Protein AF-A0A7C1CVY2-F1 (afdb_monomer_lite)

Sequence (108 aa):
MIVKEQFRRGPALGREPHYLPAAIYNRSRLLLAHSDTGCVFVPIRNLQYQAVIDHEEIIFVDGIGPRVVQVAWEGFRPQTRQGLDEPVPYDRVTYHPDAREIEPRLQG

Structure (mmCIF, N/CA/C/O backbone):
data_AF-A0A7C1CVY2-F1
#
_entry.id   AF-A0A7C1CVY2-F1
#
loop_
_atom_site.group_PDB
_atom_site.id
_atom_site.type_symbol
_atom_site.label_atom_id
_atom_site.label_alt_id
_atom_site.l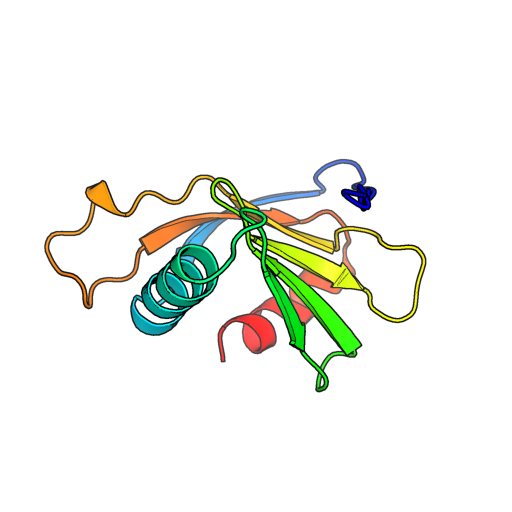abel_comp_id
_atom_site.label_asym_id
_atom_site.label_entity_id
_atom_site.label_seq_id
_atom_site.pdbx_PDB_ins_code
_atom_site.Cartn_x
_atom_site.Cartn_y
_atom_site.Cartn_z
_atom_site.occupancy
_atom_site.B_iso_or_equiv
_atom_site.auth_seq_id
_atom_site.auth_comp_id
_atom_site.auth_asym_id
_atom_site.auth_atom_id
_atom_site.pdbx_PDB_model_num
ATOM 1 N N . MET A 1 1 ? -0.031 -26.984 -6.502 1.00 43.09 1 MET A N 1
ATOM 2 C CA . MET A 1 1 ? 1.270 -26.418 -6.920 1.00 43.09 1 MET A CA 1
ATOM 3 C C . MET A 1 1 ? 1.235 -24.937 -6.576 1.00 43.09 1 MET A C 1
ATOM 5 O O . MET A 1 1 ? 0.438 -24.232 -7.173 1.00 43.09 1 MET A O 1
ATOM 9 N N . ILE A 1 2 ? 1.982 -24.482 -5.564 1.00 54.28 2 ILE A N 1
ATOM 10 C CA . ILE A 1 2 ? 2.047 -23.048 -5.234 1.00 54.28 2 ILE A CA 1
ATOM 11 C C . ILE A 1 2 ? 3.014 -22.412 -6.231 1.00 54.28 2 ILE A C 1
ATOM 13 O O . ILE A 1 2 ? 4.209 -22.709 -6.210 1.00 54.28 2 ILE A O 1
ATOM 17 N N . VAL A 1 3 ? 2.495 -21.593 -7.143 1.00 57.66 3 VAL A N 1
ATOM 18 C CA . VAL A 1 3 ? 3.330 -20.796 -8.044 1.00 57.66 3 VAL A CA 1
ATOM 19 C C . VAL A 1 3 ? 3.922 -19.660 -7.212 1.00 57.66 3 VAL A C 1
ATOM 21 O O . VAL A 1 3 ? 3.192 -18.814 -6.709 1.00 57.66 3 VAL A O 1
ATOM 24 N N . LYS A 1 4 ? 5.245 -19.666 -7.017 1.00 69.25 4 LYS A N 1
ATOM 25 C CA . LYS A 1 4 ? 5.954 -18.560 -6.363 1.00 69.25 4 LYS A CA 1
ATOM 26 C C . LYS A 1 4 ? 6.260 -17.489 -7.400 1.00 69.25 4 LYS A C 1
ATOM 28 O O . LYS A 1 4 ? 7.177 -17.652 -8.203 1.00 69.25 4 LYS A O 1
ATOM 33 N N . GLU A 1 5 ? 5.500 -16.404 -7.380 1.00 73.44 5 GLU A N 1
ATOM 34 C CA . GLU A 1 5 ? 5.821 -15.218 -8.168 1.00 73.44 5 GLU A CA 1
ATOM 35 C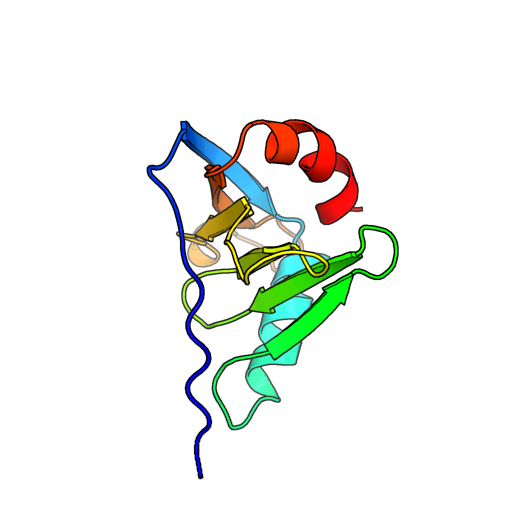 C . GLU A 1 5 ? 6.888 -14.395 -7.440 1.00 73.44 5 GLU A C 1
ATOM 37 O O . GLU A 1 5 ? 6.792 -14.153 -6.240 1.00 73.44 5 GLU A O 1
ATOM 42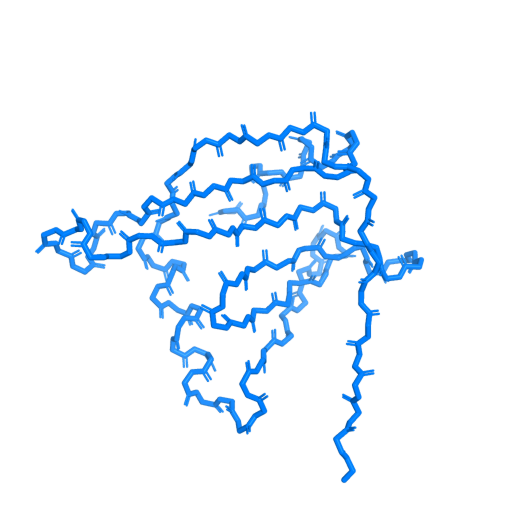 N N . GLN A 1 6 ? 7.938 -14.008 -8.165 1.00 79.38 6 GLN A N 1
ATOM 43 C CA . GLN A 1 6 ? 9.014 -13.168 -7.645 1.00 79.38 6 GLN A CA 1
ATOM 44 C C . GLN A 1 6 ? 8.963 -11.807 -8.331 1.00 79.38 6 GLN A C 1
ATOM 46 O O . GLN A 1 6 ? 8.913 -11.724 -9.562 1.00 79.38 6 GLN A O 1
ATOM 51 N N . PHE A 1 7 ? 9.005 -10.752 -7.522 1.00 85.38 7 PHE A N 1
ATOM 52 C CA . PHE A 1 7 ? 9.038 -9.366 -7.969 1.00 85.38 7 PHE A CA 1
ATOM 53 C C . PHE A 1 7 ? 10.421 -8.790 -7.698 1.00 85.38 7 PHE A C 1
ATOM 55 O O . PHE A 1 7 ? 10.971 -8.952 -6.608 1.00 85.38 7 PHE A O 1
ATOM 62 N N . ARG A 1 8 ? 11.010 -8.135 -8.699 1.00 85.81 8 ARG A N 1
ATOM 63 C CA . ARG A 1 8 ? 12.326 -7.504 -8.546 1.00 85.81 8 ARG A CA 1
ATOM 64 C C . ARG A 1 8 ? 12.144 -6.079 -8.048 1.00 85.81 8 ARG A C 1
ATOM 66 O O . ARG A 1 8 ? 11.290 -5.366 -8.559 1.00 85.81 8 ARG A O 1
ATOM 73 N N . ARG A 1 9 ? 12.965 -5.644 -7.097 1.00 88.62 9 ARG A N 1
ATOM 74 C CA . ARG A 1 9 ? 13.012 -4.248 -6.646 1.00 88.62 9 ARG A CA 1
ATOM 75 C C . ARG A 1 9 ? 14.442 -3.724 -6.740 1.00 88.62 9 ARG A C 1
ATOM 77 O O . ARG A 1 9 ? 15.387 -4.474 -6.500 1.00 88.62 9 ARG A O 1
ATOM 84 N N . GLY A 1 10 ? 14.586 -2.473 -7.169 1.00 86.19 10 GLY A N 1
ATO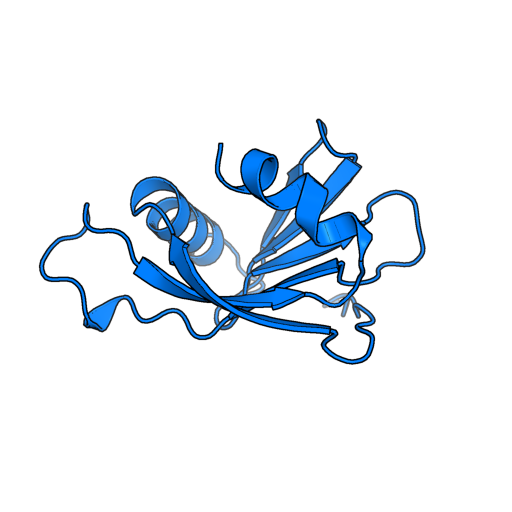M 85 C CA . GLY A 1 10 ? 15.871 -1.775 -7.219 1.00 86.19 10 GLY A CA 1
ATOM 86 C C . GLY A 1 10 ? 16.288 -1.234 -5.845 1.00 86.19 10 GLY A C 1
ATOM 87 O O . GLY A 1 10 ? 15.633 -1.526 -4.842 1.00 86.19 10 GLY A O 1
ATOM 88 N N . PRO A 1 11 ? 17.360 -0.427 -5.770 1.00 87.94 11 PRO A N 1
ATOM 89 C CA . PRO A 1 11 ? 17.652 0.342 -4.566 1.00 87.94 11 PRO A CA 1
ATOM 90 C C . PRO A 1 11 ? 16.513 1.330 -4.277 1.00 87.94 11 PRO A C 1
ATOM 92 O O . PRO A 1 11 ? 15.949 1.928 -5.193 1.00 87.94 11 PRO A O 1
ATOM 95 N N . ALA A 1 12 ? 16.175 1.506 -2.998 1.00 90.88 12 ALA A N 1
ATOM 96 C CA . ALA A 1 12 ? 15.191 2.503 -2.595 1.00 90.88 12 ALA A CA 1
ATOM 97 C C . ALA A 1 12 ? 15.724 3.910 -2.904 1.00 90.88 12 ALA A C 1
ATOM 99 O O . ALA A 1 12 ? 16.793 4.294 -2.431 1.00 90.88 12 ALA A O 1
ATOM 100 N N . LEU A 1 13 ? 14.963 4.673 -3.684 1.00 91.56 13 LEU A N 1
ATOM 101 C CA . LEU A 1 13 ? 15.252 6.069 -4.016 1.00 91.56 13 LEU A CA 1
ATOM 102 C C . LEU A 1 13 ? 14.778 7.022 -2.915 1.00 91.56 13 LEU A C 1
ATOM 104 O O . LEU A 1 13 ? 15.303 8.122 -2.774 1.00 91.56 13 LEU A O 1
ATOM 108 N N . GLY A 1 14 ? 13.786 6.600 -2.130 1.00 91.00 14 GLY A N 1
ATOM 109 C CA . GLY A 1 14 ? 13.266 7.370 -1.010 1.00 91.00 14 GLY A CA 1
ATOM 110 C C . GLY A 1 14 ? 12.312 6.560 -0.146 1.00 91.00 14 GLY A C 1
ATOM 111 O O . GLY A 1 14 ? 11.684 5.606 -0.616 1.00 91.00 14 GLY A O 1
ATOM 112 N N . ARG A 1 15 ? 12.216 6.965 1.121 1.00 94.12 15 ARG A N 1
ATOM 113 C CA . ARG A 1 15 ? 11.244 6.471 2.096 1.00 94.12 15 ARG A CA 1
ATOM 114 C C . ARG A 1 15 ? 10.577 7.661 2.763 1.00 94.12 15 ARG A C 1
ATOM 116 O O . ARG A 1 15 ? 11.268 8.505 3.327 1.00 94.12 15 ARG A O 1
ATOM 123 N N . GLU A 1 16 ? 9.255 7.704 2.723 1.00 93.44 16 GLU A N 1
ATOM 124 C CA . GLU A 1 16 ? 8.479 8.813 3.272 1.00 93.44 16 GLU A CA 1
ATOM 125 C C . GLU A 1 16 ? 7.299 8.288 4.098 1.00 93.44 16 GLU A C 1
ATOM 127 O O . GLU A 1 16 ? 6.652 7.327 3.676 1.00 93.44 16 GLU A O 1
ATOM 132 N N . PRO A 1 17 ? 6.995 8.895 5.256 1.00 95.00 17 PRO A N 1
ATOM 133 C CA . PRO A 1 17 ? 5.806 8.549 6.022 1.00 95.00 17 PRO A CA 1
ATOM 134 C C . PRO A 1 17 ? 4.545 9.058 5.312 1.00 95.00 17 PRO A C 1
ATOM 136 O O . PRO A 1 17 ? 4.500 10.199 4.854 1.00 95.00 17 PRO A O 1
ATOM 139 N N . HIS A 1 18 ? 3.511 8.220 5.254 1.00 94.56 18 HIS A N 1
ATOM 140 C CA . HIS A 1 18 ? 2.218 8.512 4.631 1.00 94.56 18 HIS A CA 1
ATOM 141 C C . HIS A 1 18 ? 1.055 7.967 5.461 1.00 94.56 18 HIS A C 1
ATOM 143 O O . HIS A 1 18 ? 1.235 7.212 6.418 1.00 94.56 18 HIS A O 1
ATOM 149 N N . TYR A 1 19 ? -0.157 8.367 5.080 1.00 93.88 19 TYR A N 1
ATOM 150 C CA . TYR A 1 19 ? -1.403 7.936 5.703 1.00 93.88 19 TYR A CA 1
ATOM 151 C C . TYR A 1 19 ? -2.312 7.317 4.649 1.00 93.88 19 TYR A C 1
ATOM 153 O O . TYR A 1 19 ? -2.707 7.985 3.699 1.00 93.88 19 TYR A O 1
ATOM 161 N N . LEU A 1 20 ? -2.654 6.042 4.821 1.00 93.75 20 LEU A N 1
ATOM 162 C CA . LEU A 1 20 ? -3.556 5.342 3.920 1.00 93.75 20 LEU A CA 1
ATOM 163 C C . LEU A 1 20 ? -4.998 5.519 4.406 1.00 93.75 20 LEU A C 1
ATOM 165 O O . LEU A 1 20 ? -5.269 5.219 5.574 1.00 93.75 20 LEU A O 1
ATOM 169 N N . PRO A 1 21 ? -5.950 5.938 3.552 1.00 94.94 21 PRO A N 1
ATOM 170 C CA . PRO A 1 21 ? -7.345 6.033 3.953 1.00 94.94 21 PRO A CA 1
ATOM 171 C C . PRO A 1 21 ? -7.869 4.708 4.514 1.00 94.94 21 PRO A C 1
ATOM 173 O O . PRO A 1 21 ? -7.645 3.638 3.935 1.00 94.94 21 PRO A O 1
ATOM 176 N N . ALA A 1 22 ? -8.623 4.787 5.612 1.00 94.19 22 ALA A N 1
ATOM 177 C CA . ALA A 1 22 ? -9.220 3.634 6.282 1.00 94.19 22 ALA A CA 1
ATOM 178 C C . ALA A 1 22 ? -9.959 2.701 5.322 1.00 94.19 22 ALA A C 1
ATOM 180 O O . ALA A 1 22 ? -9.809 1.485 5.391 1.00 94.19 22 ALA A O 1
ATOM 181 N N . ALA A 1 23 ? -10.733 3.272 4.396 1.00 93.50 23 ALA A N 1
ATOM 182 C CA . ALA A 1 23 ? -11.508 2.510 3.426 1.00 93.50 23 ALA A CA 1
ATOM 183 C C . ALA A 1 23 ? -10.625 1.611 2.543 1.00 93.50 23 ALA A C 1
ATOM 185 O O . ALA A 1 23 ? -10.986 0.462 2.291 1.00 93.50 23 ALA A O 1
ATOM 186 N N . ILE A 1 24 ? -9.462 2.109 2.108 1.00 92.75 24 ILE A N 1
ATOM 187 C CA . ILE A 1 24 ? -8.525 1.350 1.271 1.00 92.75 24 ILE A CA 1
ATOM 188 C C . ILE A 1 24 ? -7.832 0.272 2.102 1.00 92.75 24 ILE A C 1
ATOM 190 O O . ILE A 1 24 ? -7.818 -0.889 1.697 1.00 92.75 24 ILE A O 1
ATOM 194 N N . TYR A 1 25 ? -7.333 0.625 3.291 1.00 94.25 25 TYR A N 1
ATOM 195 C CA . TYR A 1 25 ? -6.675 -0.331 4.182 1.00 94.25 25 TYR A CA 1
ATOM 196 C C . TYR A 1 25 ? -7.616 -1.456 4.630 1.00 94.25 25 TYR A C 1
ATOM 198 O O . TYR A 1 25 ? -7.290 -2.636 4.544 1.00 94.25 25 TYR A O 1
ATOM 206 N N . ASN A 1 26 ? -8.817 -1.118 5.091 1.00 94.62 26 ASN A N 1
ATOM 207 C CA . ASN A 1 26 ? -9.764 -2.116 5.575 1.00 94.62 26 ASN A CA 1
ATOM 208 C C . ASN A 1 26 ? -10.207 -3.034 4.424 1.00 94.62 26 ASN A C 1
ATOM 210 O O . ASN A 1 26 ? -10.301 -4.246 4.608 1.00 94.62 26 ASN A O 1
ATOM 214 N N . ARG A 1 27 ? -10.412 -2.489 3.214 1.00 93.12 27 ARG A N 1
ATOM 215 C CA . ARG A 1 27 ? -10.746 -3.295 2.033 1.00 93.12 27 ARG A CA 1
ATOM 216 C C . ARG A 1 27 ? -9.598 -4.216 1.621 1.00 93.12 27 ARG A C 1
ATOM 218 O O . ARG A 1 27 ? -9.868 -5.370 1.305 1.00 93.12 27 ARG A O 1
ATOM 225 N N . SER A 1 28 ? -8.344 -3.758 1.650 1.00 92.50 28 SER A N 1
ATOM 226 C CA . SER A 1 28 ? -7.195 -4.616 1.330 1.00 92.50 28 SER A CA 1
ATOM 227 C C . SER A 1 28 ? -7.064 -5.771 2.325 1.00 92.50 28 SER A C 1
ATOM 229 O O . SER A 1 28 ? -6.866 -6.912 1.911 1.00 92.50 28 SER A O 1
ATOM 231 N N . ARG A 1 29 ? -7.285 -5.515 3.621 1.00 94.19 29 ARG A N 1
ATOM 232 C CA . ARG A 1 29 ? -7.303 -6.561 4.657 1.00 94.19 29 ARG A CA 1
ATOM 233 C C . ARG A 1 29 ? -8.466 -7.534 4.503 1.00 94.19 29 ARG A C 1
ATOM 235 O O . ARG A 1 29 ? -8.258 -8.732 4.661 1.00 94.19 29 ARG A O 1
ATOM 242 N N . LEU A 1 30 ? -9.658 -7.054 4.145 1.00 93.00 30 LEU A N 1
ATOM 243 C CA . LEU A 1 30 ? -10.793 -7.926 3.839 1.00 93.00 30 LEU A CA 1
ATOM 244 C C . LEU A 1 30 ? -10.501 -8.821 2.634 1.00 93.00 30 LEU A C 1
ATOM 246 O O . LEU A 1 30 ? -10.737 -10.020 2.717 1.00 93.00 30 LEU A O 1
ATOM 250 N N . LEU A 1 31 ? -9.958 -8.276 1.543 1.00 91.38 31 LEU A N 1
ATOM 251 C CA . LEU A 1 31 ? -9.575 -9.074 0.373 1.00 91.38 31 LEU A CA 1
ATOM 252 C C . LEU A 1 31 ? -8.556 -10.155 0.744 1.00 91.38 31 LEU A C 1
ATOM 254 O O . LEU A 1 31 ? -8.716 -11.308 0.355 1.00 91.38 31 LEU A O 1
ATOM 258 N N . LEU A 1 32 ? -7.544 -9.791 1.533 1.00 92.81 32 LEU A N 1
ATOM 259 C CA . LEU A 1 32 ? -6.512 -10.716 1.988 1.00 92.81 32 LEU A CA 1
ATOM 260 C C . LEU A 1 32 ? -7.075 -11.836 2.870 1.00 92.81 32 LEU A C 1
ATOM 262 O O . LEU A 1 32 ? -6.689 -12.986 2.705 1.00 92.81 32 LEU A O 1
ATOM 266 N N . ALA A 1 33 ? -8.023 -11.525 3.758 1.00 91.38 33 ALA A N 1
ATOM 267 C CA . ALA A 1 33 ? -8.665 -12.512 4.628 1.00 91.38 33 ALA A CA 1
ATOM 268 C C . ALA A 1 33 ? -9.476 -13.577 3.865 1.00 91.38 33 ALA A C 1
ATOM 270 O O . ALA A 1 33 ? -9.732 -14.644 4.412 1.00 91.38 33 ALA A O 1
ATOM 271 N N . HIS A 1 34 ? -9.869 -13.298 2.618 1.00 89.38 34 HIS A N 1
ATOM 272 C CA . HIS A 1 34 ? -10.560 -14.249 1.739 1.00 89.38 34 HIS A CA 1
ATOM 273 C C . HIS A 1 34 ? -9.604 -14.968 0.770 1.00 89.38 34 HIS A C 1
ATOM 275 O O . HIS A 1 34 ? -10.066 -15.679 -0.121 1.00 89.38 34 HIS A O 1
ATOM 281 N N . SER A 1 35 ? -8.288 -14.769 0.902 1.00 89.00 35 SER A N 1
ATOM 282 C CA . SER A 1 35 ? -7.280 -15.431 0.075 1.00 89.00 35 SER A CA 1
ATOM 283 C C . SER A 1 35 ? -6.661 -16.620 0.804 1.00 89.00 35 SER A C 1
ATOM 285 O O . SER A 1 35 ? -5.985 -16.454 1.818 1.00 89.00 35 SER A O 1
ATOM 287 N N . ASP A 1 36 ? -6.804 -17.815 0.229 1.00 84.81 36 ASP A N 1
ATOM 288 C CA . ASP A 1 36 ? -6.179 -19.041 0.745 1.00 84.81 36 ASP A CA 1
ATOM 289 C C . ASP A 1 36 ? -4.645 -19.042 0.597 1.00 84.81 36 ASP A C 1
ATOM 291 O O . ASP A 1 36 ? -3.953 -19.866 1.196 1.00 84.81 36 ASP A O 1
ATOM 295 N N . THR A 1 37 ? -4.091 -18.135 -0.216 1.00 84.06 37 THR A N 1
ATOM 296 C CA . THR A 1 37 ? -2.652 -18.071 -0.513 1.00 84.06 37 THR A CA 1
ATOM 297 C C . THR A 1 37 ? -1.907 -17.017 0.299 1.00 84.06 37 THR A C 1
ATOM 299 O O . THR A 1 37 ? -0.687 -16.927 0.177 1.00 84.06 37 THR A O 1
ATOM 302 N N . GLY A 1 38 ? -2.608 -16.211 1.109 1.00 86.06 38 GLY A N 1
ATOM 303 C CA . GLY A 1 38 ? -1.997 -15.122 1.883 1.00 86.06 38 GLY A CA 1
ATOM 304 C C . GLY A 1 38 ? -1.476 -13.965 1.022 1.00 86.06 38 GLY A C 1
ATOM 305 O O . GLY A 1 38 ? -0.666 -13.165 1.485 1.00 86.06 38 GLY A O 1
ATOM 306 N N . CYS A 1 39 ? -1.926 -13.880 -0.233 1.00 89.69 39 CYS A N 1
ATOM 307 C CA . CYS A 1 39 ? -1.624 -12.785 -1.149 1.00 89.69 39 CYS A CA 1
ATOM 308 C C . CYS A 1 39 ? -2.797 -12.529 -2.106 1.00 89.69 39 CYS A C 1
ATOM 310 O O . CYS A 1 39 ? -3.552 -13.445 -2.442 1.00 89.69 39 CYS A O 1
ATOM 312 N N . VAL A 1 40 ? -2.970 -11.281 -2.543 1.00 91.31 40 VAL A N 1
ATOM 313 C CA . VAL A 1 40 ? -4.024 -10.873 -3.484 1.00 91.31 40 VAL A CA 1
ATOM 314 C C . VAL A 1 40 ? -3.431 -10.018 -4.590 1.00 91.31 40 VAL A C 1
ATOM 316 O O . VAL A 1 40 ? -2.680 -9.081 -4.334 1.00 91.31 40 VAL A O 1
ATOM 319 N N . PHE A 1 41 ? -3.828 -10.310 -5.825 1.00 90.56 41 PHE A N 1
ATOM 320 C CA . PHE A 1 41 ? -3.412 -9.582 -7.015 1.00 90.56 41 PHE A CA 1
ATOM 321 C C . PHE A 1 41 ? -4.567 -8.728 -7.534 1.00 90.56 41 PHE A C 1
ATOM 323 O O . PHE A 1 41 ? -5.589 -9.255 -7.974 1.00 90.56 41 PHE A O 1
ATOM 330 N N . VAL A 1 42 ? -4.405 -7.407 -7.506 1.00 89.44 42 VAL A N 1
ATOM 331 C CA . VAL A 1 42 ? -5.432 -6.444 -7.916 1.00 89.44 42 VAL A CA 1
ATOM 332 C C . VAL A 1 42 ? -4.941 -5.651 -9.132 1.00 89.44 42 VAL A C 1
ATOM 334 O O . VAL A 1 42 ? -4.018 -4.844 -9.006 1.00 89.44 42 VAL A O 1
ATOM 337 N N . PRO A 1 43 ? -5.526 -5.846 -10.327 1.00 88.75 43 PRO A N 1
ATOM 338 C CA . PRO A 1 43 ? -5.155 -5.072 -11.506 1.00 88.75 43 PRO A CA 1
ATOM 339 C C . PRO A 1 43 ? -5.715 -3.644 -11.432 1.00 88.75 43 PRO A C 1
ATOM 341 O O . PRO A 1 43 ? -6.924 -3.443 -11.307 1.00 88.75 43 PRO A O 1
ATOM 344 N N . ILE A 1 44 ? -4.847 -2.649 -11.606 1.00 86.62 44 ILE A N 1
ATOM 345 C CA . ILE A 1 44 ? -5.197 -1.228 -11.707 1.00 86.62 44 ILE A CA 1
ATOM 346 C C . ILE A 1 44 ? -5.125 -0.833 -13.184 1.00 86.62 44 ILE A C 1
ATOM 348 O O . ILE A 1 44 ? -4.138 -0.285 -13.679 1.00 86.62 44 ILE A O 1
ATOM 352 N N . ARG A 1 45 ? -6.191 -1.172 -13.919 1.00 81.62 45 ARG A N 1
ATOM 353 C CA . ARG A 1 45 ? -6.233 -1.100 -15.394 1.00 81.62 45 ARG A CA 1
ATOM 354 C C . ARG A 1 45 ? -5.920 0.290 -15.944 1.00 81.62 45 ARG A C 1
ATOM 356 O O . ARG A 1 45 ? -5.240 0.400 -16.955 1.00 81.62 45 ARG A O 1
ATOM 363 N N . ASN A 1 46 ? -6.354 1.335 -15.247 1.00 80.44 46 ASN A N 1
ATOM 364 C CA . ASN A 1 46 ? -6.211 2.732 -15.669 1.00 80.44 46 ASN A CA 1
ATOM 365 C C . ASN A 1 46 ? -4.746 3.203 -15.687 1.00 80.44 46 ASN A C 1
ATOM 367 O O . ASN A 1 46 ? -4.439 4.230 -16.292 1.00 80.44 46 ASN A O 1
ATOM 371 N N . LEU A 1 47 ? -3.866 2.472 -14.998 1.00 79.06 47 LEU A N 1
ATOM 372 C CA . LEU A 1 47 ? -2.432 2.731 -14.931 1.00 79.06 47 LEU A CA 1
ATOM 373 C C . LEU A 1 47 ? -1.611 1.645 -15.630 1.00 79.06 47 LEU A C 1
ATOM 375 O O . LEU A 1 47 ? -0.432 1.862 -15.861 1.00 79.06 47 LEU A O 1
ATOM 379 N N . GLN A 1 48 ? -2.225 0.513 -15.997 1.00 84.75 48 GLN A N 1
ATOM 380 C CA . GLN A 1 48 ? -1.530 -0.714 -16.408 1.00 84.75 48 GLN A CA 1
ATOM 381 C C . GLN A 1 48 ? -0.601 -1.248 -15.309 1.00 84.75 48 GLN A C 1
ATOM 383 O O . GLN A 1 48 ? 0.478 -1.756 -15.580 1.00 84.75 48 GLN A O 1
ATOM 388 N N . TYR A 1 49 ? -1.040 -1.132 -14.053 1.00 85.75 49 TYR A N 1
ATOM 389 C CA . TYR A 1 49 ? -0.311 -1.614 -12.882 1.00 85.75 49 TYR A CA 1
ATOM 390 C C . TYR A 1 49 ? -1.001 -2.825 -12.270 1.00 85.75 49 TYR A C 1
ATOM 392 O O . TYR A 1 49 ? -2.207 -3.037 -12.432 1.00 85.75 49 TYR A O 1
ATOM 400 N N . GLN A 1 50 ? -0.237 -3.587 -11.502 1.00 90.00 50 GLN A N 1
ATOM 401 C CA . GLN A 1 50 ? -0.742 -4.636 -10.636 1.00 90.00 50 GLN A CA 1
ATOM 402 C C . GLN A 1 50 ? -0.337 -4.325 -9.198 1.00 90.00 50 GLN A C 1
ATOM 404 O O . GLN A 1 50 ? 0.849 -4.214 -8.893 1.00 90.00 50 GLN A O 1
ATOM 409 N N . ALA A 1 51 ? -1.322 -4.181 -8.316 1.00 91.75 51 ALA A N 1
ATOM 410 C CA . ALA A 1 51 ? -1.076 -4.173 -6.885 1.00 91.75 51 ALA A CA 1
ATOM 411 C C . ALA A 1 51 ? -1.023 -5.619 -6.388 1.00 91.75 51 ALA A C 1
ATOM 413 O O . ALA A 1 51 ? -1.917 -6.417 -6.686 1.00 91.75 51 ALA A O 1
ATOM 414 N N . VAL A 1 52 ? 0.015 -5.952 -5.635 1.00 92.12 52 VAL A N 1
ATOM 415 C CA . VAL A 1 52 ? 0.130 -7.221 -4.919 1.00 92.12 52 VAL A CA 1
ATOM 416 C C . VAL A 1 52 ? 0.071 -6.897 -3.440 1.00 92.12 52 VAL A C 1
ATOM 418 O O . VAL A 1 52 ? 0.869 -6.110 -2.938 1.00 92.12 52 VAL A O 1
ATOM 421 N N . ILE A 1 53 ? -0.933 -7.449 -2.774 1.00 93.75 53 ILE A N 1
ATOM 422 C CA . ILE A 1 53 ? -1.249 -7.194 -1.373 1.00 93.75 53 ILE A CA 1
ATOM 423 C C . ILE A 1 53 ? -0.907 -8.459 -0.603 1.00 93.75 53 ILE A C 1
ATOM 425 O O . ILE A 1 53 ? -1.446 -9.522 -0.917 1.00 93.75 53 ILE A O 1
ATOM 429 N N . ASP A 1 54 ? -0.077 -8.337 0.424 1.00 91.56 54 ASP A N 1
ATOM 430 C CA . ASP A 1 54 ? 0.144 -9.395 1.402 1.00 91.56 54 ASP A CA 1
ATOM 431 C C . ASP A 1 54 ? -0.025 -8.867 2.839 1.00 91.56 54 ASP A C 1
ATOM 433 O O . ASP A 1 54 ? -0.656 -7.830 3.090 1.00 91.56 54 ASP A O 1
ATOM 437 N N . HIS A 1 55 ? 0.441 -9.640 3.819 1.00 89.06 55 HIS A N 1
ATOM 438 C CA . HIS A 1 55 ? 0.314 -9.278 5.224 1.00 89.06 55 HIS A CA 1
ATOM 439 C C . HIS A 1 55 ? 1.230 -8.114 5.636 1.00 89.06 55 HIS A C 1
ATOM 441 O O . HIS A 1 55 ? 0.821 -7.319 6.491 1.00 89.06 55 HIS A O 1
ATOM 447 N N . GLU A 1 56 ? 2.402 -7.986 5.023 1.00 90.50 56 GLU A N 1
ATOM 448 C CA . GLU A 1 56 ? 3.481 -7.072 5.403 1.00 90.50 56 GLU A CA 1
ATOM 449 C C . GLU A 1 56 ? 3.469 -5.784 4.571 1.00 90.50 56 GLU A C 1
ATOM 451 O O . GLU A 1 56 ? 3.605 -4.687 5.127 1.00 90.50 56 GLU A O 1
ATOM 456 N N . GLU A 1 57 ? 3.254 -5.900 3.261 1.00 93.38 57 GLU A N 1
ATOM 457 C CA . GLU A 1 57 ? 3.354 -4.801 2.307 1.00 93.38 57 GLU A CA 1
ATOM 458 C C . GLU A 1 57 ? 2.276 -4.843 1.207 1.00 93.38 57 GLU A C 1
ATOM 460 O O . GLU A 1 57 ? 1.580 -5.833 0.966 1.00 93.38 57 GLU A O 1
ATOM 465 N N . ILE A 1 58 ? 2.117 -3.704 0.534 1.00 94.31 58 ILE A N 1
ATOM 466 C CA . ILE A 1 58 ? 1.420 -3.603 -0.747 1.00 94.31 58 ILE A CA 1
ATOM 467 C C . ILE A 1 58 ? 2.432 -3.097 -1.764 1.00 94.31 58 ILE A C 1
ATOM 469 O O . ILE A 1 58 ? 2.900 -1.964 -1.659 1.00 94.31 58 ILE A O 1
ATOM 473 N N . ILE A 1 59 ? 2.759 -3.922 -2.753 1.00 92.94 59 ILE A N 1
ATOM 474 C CA . ILE A 1 59 ? 3.676 -3.546 -3.831 1.00 92.94 59 ILE A CA 1
ATOM 475 C C . ILE A 1 59 ? 2.903 -3.213 -5.100 1.00 92.94 59 ILE A C 1
ATOM 477 O O . ILE A 1 59 ? 1.932 -3.878 -5.459 1.00 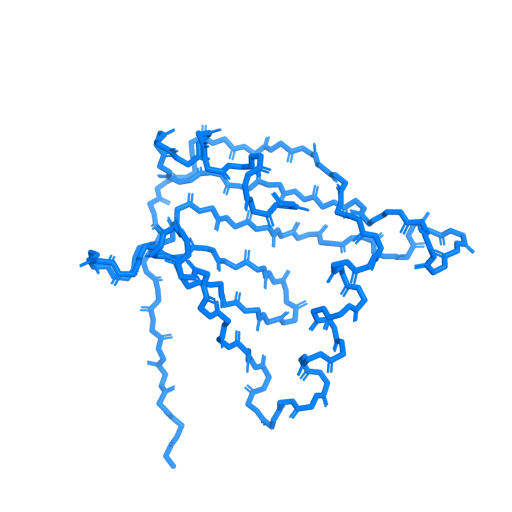92.94 59 ILE A O 1
ATOM 481 N N . PHE A 1 60 ? 3.368 -2.191 -5.804 1.00 91.69 60 PHE A N 1
ATOM 482 C CA . PHE A 1 60 ? 2.828 -1.759 -7.084 1.00 91.69 60 PHE A CA 1
ATOM 483 C C . PHE A 1 60 ? 3.841 -2.086 -8.164 1.00 91.69 60 PHE A C 1
ATOM 485 O O . PHE A 1 60 ? 4.973 -1.594 -8.158 1.00 91.69 60 PHE A O 1
ATOM 492 N N . VAL A 1 61 ? 3.423 -2.953 -9.072 1.00 89.44 61 VAL A N 1
ATOM 493 C CA . VAL A 1 61 ? 4.259 -3.524 -10.117 1.00 89.44 61 VAL A CA 1
ATOM 494 C C . VAL A 1 61 ? 3.778 -2.983 -11.453 1.00 89.44 61 VAL A C 1
ATOM 496 O O . VAL A 1 61 ? 2.571 -2.937 -11.705 1.00 89.44 61 VAL A O 1
ATOM 499 N N . ASP A 1 62 ? 4.719 -2.590 -12.306 1.00 84.44 62 ASP A N 1
ATOM 500 C CA . ASP A 1 62 ? 4.407 -2.273 -13.698 1.00 84.44 62 ASP A CA 1
ATOM 501 C C . ASP A 1 62 ? 3.882 -3.535 -14.412 1.00 84.44 62 ASP A C 1
ATOM 503 O O . ASP A 1 62 ? 4.486 -4.609 -14.332 1.00 84.44 62 ASP A O 1
ATOM 507 N N . GLY A 1 63 ? 2.727 -3.414 -15.067 1.00 72.19 63 GLY A N 1
ATOM 508 C CA . GLY A 1 63 ? 2.055 -4.495 -15.784 1.00 72.19 63 GLY A CA 1
ATOM 509 C C . GLY A 1 63 ? 2.500 -4.659 -17.239 1.00 72.19 63 GLY A C 1
ATOM 510 O O . GLY A 1 63 ? 2.084 -5.627 -17.875 1.00 72.19 63 GLY A O 1
ATOM 511 N N . ILE A 1 64 ? 3.323 -3.747 -17.769 1.00 66.69 64 ILE A N 1
ATOM 512 C CA . ILE A 1 64 ? 3.816 -3.783 -19.157 1.00 66.69 64 ILE A CA 1
ATOM 513 C C . ILE A 1 64 ? 5.236 -4.368 -19.225 1.00 66.69 64 ILE A C 1
ATOM 515 O O . ILE A 1 64 ? 5.572 -5.096 -20.161 1.00 66.69 64 ILE A O 1
ATOM 519 N N . GLY A 1 65 ? 6.078 -4.051 -18.240 1.00 65.31 65 GLY A N 1
ATOM 520 C CA . GLY A 1 65 ? 7.493 -4.403 -18.214 1.00 65.31 65 GLY A CA 1
ATOM 521 C C . GLY A 1 65 ? 7.853 -5.711 -17.489 1.00 65.31 65 GLY A C 1
ATOM 522 O O . GLY A 1 65 ? 6.996 -6.503 -17.086 1.00 65.31 65 GLY A O 1
ATOM 523 N N . PRO A 1 66 ? 9.162 -5.967 -17.281 1.00 62.88 66 PRO A N 1
ATOM 524 C CA . PRO A 1 66 ? 9.591 -6.967 -16.312 1.00 62.88 66 PRO A CA 1
ATOM 525 C C . PRO A 1 66 ? 8.960 -6.618 -14.964 1.00 62.88 66 PRO A C 1
ATOM 527 O O . PRO A 1 66 ? 9.029 -5.464 -14.573 1.00 62.88 66 PRO A O 1
ATOM 530 N N . ARG A 1 67 ? 8.383 -7.603 -14.265 1.00 78.12 67 ARG A N 1
ATOM 531 C CA . ARG A 1 67 ? 7.696 -7.478 -12.963 1.00 78.12 67 ARG A CA 1
ATOM 532 C C . ARG A 1 67 ? 8.555 -6.793 -11.885 1.00 78.12 67 ARG A C 1
ATOM 534 O O . ARG A 1 67 ? 9.143 -7.451 -11.020 1.00 78.12 67 ARG A O 1
ATOM 541 N N . VAL A 1 68 ? 8.674 -5.477 -11.990 1.00 86.12 68 VAL A N 1
ATOM 542 C CA . VAL A 1 68 ? 9.535 -4.611 -11.194 1.00 86.12 68 VAL A CA 1
ATOM 543 C C . VAL A 1 68 ? 8.645 -3.787 -10.286 1.00 86.12 68 VAL A C 1
ATOM 545 O O . VAL A 1 68 ? 7.695 -3.149 -10.740 1.00 86.12 68 VAL A O 1
ATOM 548 N N . VAL A 1 69 ? 8.957 -3.826 -8.996 1.00 90.12 69 VAL A N 1
ATOM 549 C CA . VAL A 1 69 ? 8.292 -3.016 -7.983 1.00 90.12 69 VAL A CA 1
ATOM 550 C C . VAL A 1 69 ? 8.696 -1.566 -8.186 1.00 90.12 69 VAL A C 1
ATOM 552 O O . VAL A 1 69 ? 9.878 -1.231 -8.163 1.00 90.12 69 VAL A O 1
ATOM 555 N N . GLN A 1 70 ? 7.696 -0.720 -8.377 1.00 90.12 70 GLN A N 1
ATOM 556 C CA . GLN A 1 70 ? 7.842 0.717 -8.585 1.00 90.12 70 GLN A CA 1
ATOM 557 C C . GLN A 1 70 ? 7.699 1.452 -7.247 1.00 90.12 70 GLN A C 1
ATOM 559 O O . GLN A 1 70 ? 8.509 2.316 -6.902 1.00 90.12 70 GLN A O 1
ATOM 564 N N . VAL A 1 71 ? 6.703 1.035 -6.459 1.00 91.25 71 VAL A N 1
ATOM 565 C CA . VAL A 1 71 ? 6.397 1.540 -5.116 1.00 91.25 71 VAL A CA 1
ATOM 566 C C . VAL A 1 71 ? 6.053 0.370 -4.206 1.00 91.25 71 VAL A C 1
ATOM 568 O O . VAL A 1 71 ? 5.381 -0.566 -4.638 1.00 91.25 71 VAL A O 1
ATOM 571 N N . ALA A 1 72 ? 6.473 0.447 -2.947 1.00 93.81 72 ALA A N 1
ATOM 572 C CA . ALA A 1 72 ? 5.951 -0.380 -1.869 1.00 93.81 72 ALA A CA 1
ATOM 573 C C . ALA A 1 72 ? 5.343 0.503 -0.777 1.00 93.81 72 ALA A C 1
ATOM 575 O O . ALA A 1 72 ? 5.892 1.546 -0.416 1.00 93.81 72 ALA A O 1
ATOM 576 N N . TRP A 1 73 ? 4.199 0.083 -0.257 1.00 95.19 73 TRP A N 1
ATOM 577 C CA . TRP A 1 73 ? 3.625 0.586 0.979 1.00 95.19 73 TRP A CA 1
ATOM 578 C C . TRP A 1 73 ? 3.872 -0.467 2.053 1.00 95.19 73 TRP A C 1
ATOM 580 O O . TRP A 1 73 ? 3.320 -1.563 1.982 1.00 95.19 73 TRP A O 1
ATOM 590 N N . GLU A 1 74 ? 4.712 -0.148 3.028 1.00 95.44 74 GLU A N 1
ATOM 591 C CA . GLU A 1 74 ? 5.160 -1.087 4.056 1.00 95.44 74 GLU A CA 1
ATOM 592 C C . GLU A 1 74 ? 5.059 -0.472 5.455 1.00 95.44 74 GLU A C 1
ATOM 594 O O . GLU A 1 74 ? 4.827 0.727 5.622 1.00 95.44 74 GLU A O 1
ATOM 599 N N . GLY A 1 75 ? 5.210 -1.302 6.488 1.00 94.50 75 GLY A N 1
ATOM 600 C CA . GLY A 1 75 ? 5.237 -0.816 7.867 1.00 94.50 75 GLY A CA 1
ATOM 601 C C . GLY A 1 75 ? 3.917 -0.180 8.303 1.00 94.50 75 GLY A C 1
ATOM 602 O O . GLY A 1 75 ? 3.927 0.848 8.977 1.00 94.50 75 GLY A O 1
ATOM 603 N N . PHE A 1 76 ? 2.782 -0.765 7.908 1.00 94.88 76 PHE A N 1
ATOM 604 C CA . PHE A 1 76 ? 1.460 -0.312 8.343 1.00 94.88 76 PHE A CA 1
ATOM 605 C C . PHE A 1 76 ? 1.324 -0.371 9.869 1.00 94.88 76 PHE A C 1
ATOM 607 O O . PHE A 1 76 ? 1.629 -1.390 10.489 1.00 94.88 76 PHE A O 1
ATOM 614 N N . ARG A 1 77 ? 0.797 0.698 10.473 1.00 95.50 77 ARG A N 1
ATOM 615 C CA . ARG A 1 77 ? 0.638 0.833 11.932 1.00 95.50 77 ARG A CA 1
ATOM 616 C C . ARG A 1 77 ? -0.842 0.989 12.318 1.00 95.50 77 ARG A C 1
ATOM 618 O O . ARG A 1 77 ? -1.214 2.009 12.885 1.00 95.50 77 ARG A O 1
ATOM 625 N N . PRO A 1 78 ? -1.732 0.021 12.019 1.00 93.56 78 PRO A N 1
ATOM 626 C CA . PRO A 1 78 ? -3.165 0.155 12.302 1.00 93.56 78 PRO A CA 1
ATOM 627 C C . PRO A 1 78 ? -3.484 0.323 13.794 1.00 93.56 78 PRO A C 1
ATOM 629 O O . PRO A 1 78 ? -4.516 0.906 14.112 1.00 93.56 78 PRO A O 1
ATOM 632 N N . GLN A 1 79 ? -2.612 -0.166 14.684 1.00 93.50 79 GLN A N 1
ATOM 633 C CA . GLN A 1 79 ? -2.745 -0.089 16.141 1.00 93.50 79 GLN A CA 1
ATOM 634 C C . GLN A 1 79 ? -2.615 1.326 16.716 1.00 93.50 79 GLN A C 1
ATOM 636 O O . GLN A 1 79 ? -2.932 1.532 17.882 1.00 93.50 79 GLN A O 1
ATOM 641 N N . THR A 1 80 ? -2.125 2.299 15.942 1.00 93.12 80 THR A N 1
ATOM 642 C CA . THR A 1 80 ? -2.030 3.692 16.408 1.00 93.12 80 THR A CA 1
ATOM 643 C C . THR A 1 80 ? -3.349 4.448 16.271 1.00 93.12 80 THR A C 1
ATOM 645 O O . THR A 1 80 ? -3.432 5.592 16.705 1.00 93.12 80 THR A O 1
ATOM 648 N N . ARG A 1 81 ? -4.352 3.839 15.631 1.00 92.62 81 ARG A N 1
ATOM 649 C CA . ARG A 1 81 ? -5.674 4.426 15.413 1.00 92.62 81 ARG A CA 1
ATOM 650 C C . ARG A 1 81 ? -6.590 4.187 16.607 1.00 92.62 81 ARG A C 1
ATOM 652 O O . ARG A 1 81 ? -6.546 3.119 17.214 1.00 92.62 81 ARG A O 1
ATOM 659 N N . GLN A 1 82 ? -7.457 5.150 16.890 1.00 91.94 82 GLN A N 1
ATOM 660 C CA . GLN A 1 82 ? -8.534 5.044 17.878 1.00 91.94 82 GLN A CA 1
ATOM 661 C C . GLN A 1 82 ? -9.844 4.546 17.236 1.00 91.94 82 GLN A C 1
ATOM 663 O O . GLN A 1 82 ? -10.699 3.999 17.931 1.00 91.94 82 GLN A O 1
ATOM 668 N N . GLY A 1 83 ? -9.988 4.694 15.911 1.00 91.31 83 GLY A N 1
ATOM 669 C CA . GLY A 1 83 ? -11.176 4.313 15.139 1.00 91.31 83 GLY A CA 1
ATOM 670 C C . GLY A 1 83 ? -10.861 3.511 13.871 1.00 91.31 83 GLY A C 1
ATOM 671 O O . GLY A 1 83 ? -9.760 3.569 13.320 1.00 91.31 83 GLY A O 1
ATOM 672 N N . LEU A 1 84 ? -11.840 2.741 13.382 1.00 90.56 84 LEU A N 1
ATOM 673 C CA . LEU A 1 84 ? -11.705 1.976 12.130 1.00 90.56 84 LEU A CA 1
ATOM 674 C C . LEU A 1 84 ? -11.754 2.856 10.877 1.00 90.56 84 LEU A C 1
ATOM 676 O O . LEU A 1 84 ? -11.298 2.418 9.821 1.00 90.56 84 LEU A O 1
ATOM 680 N N . ASP A 1 85 ? -12.323 4.049 10.997 1.00 93.94 85 ASP A N 1
ATOM 681 C CA . ASP A 1 85 ? -12.459 5.099 9.990 1.00 93.94 85 ASP A CA 1
ATOM 682 C C . ASP A 1 85 ? -11.241 6.033 9.927 1.00 93.94 85 ASP A C 1
ATOM 684 O O . ASP A 1 85 ? -11.068 6.760 8.946 1.00 93.94 85 ASP A O 1
ATOM 688 N N . GLU A 1 86 ? -10.346 5.957 10.912 1.00 94.94 86 GLU A N 1
ATOM 689 C CA . GLU A 1 86 ? -9.101 6.717 10.911 1.00 94.94 86 GLU A CA 1
ATOM 690 C C . GLU A 1 86 ? -8.086 6.163 9.895 1.00 94.94 86 GLU A C 1
ATOM 692 O O . GLU A 1 86 ? -7.970 4.940 9.704 1.00 94.94 86 GLU A O 1
ATOM 697 N N . PRO A 1 87 ? -7.308 7.039 9.236 1.00 95.31 87 PRO A N 1
ATOM 698 C CA . PRO A 1 87 ? -6.278 6.613 8.302 1.00 95.31 87 PRO A CA 1
ATOM 699 C C . PRO A 1 87 ? -5.137 5.863 9.005 1.00 95.31 87 PRO A C 1
ATOM 701 O O . PRO A 1 87 ? -4.807 6.122 10.162 1.00 95.31 87 PRO A O 1
ATOM 704 N N . VAL A 1 88 ? -4.512 4.927 8.290 1.00 96.50 88 VAL A N 1
ATOM 705 C CA . VAL A 1 88 ? -3.416 4.091 8.802 1.00 96.50 88 VAL A CA 1
ATOM 706 C C . VAL A 1 88 ? -2.069 4.695 8.420 1.00 96.50 88 VAL A C 1
ATOM 708 O O . VAL A 1 88 ? -1.801 4.815 7.223 1.00 96.50 88 VAL A O 1
ATOM 711 N N . PRO A 1 89 ? -1.187 5.009 9.384 1.00 96.56 89 PRO A N 1
ATOM 712 C CA . PRO A 1 89 ? 0.181 5.393 9.072 1.00 96.56 89 PRO A CA 1
ATOM 713 C C . PRO A 1 89 ? 0.941 4.233 8.426 1.00 96.56 89 PRO A C 1
ATOM 715 O O . PRO A 1 89 ? 0.837 3.088 8.877 1.00 96.56 89 PRO A O 1
ATOM 718 N N . TYR A 1 90 ? 1.744 4.533 7.416 1.00 95.88 90 TYR A N 1
ATOM 719 C CA . TYR A 1 90 ? 2.633 3.582 6.751 1.00 95.88 90 TYR A CA 1
ATOM 720 C C . TYR A 1 90 ? 3.844 4.309 6.161 1.00 95.88 90 TYR A C 1
ATOM 722 O O . TYR A 1 90 ? 3.874 5.539 6.120 1.00 95.88 90 TYR A O 1
ATOM 730 N N . ASP A 1 91 ? 4.835 3.553 5.700 1.00 95.81 91 ASP A N 1
ATOM 731 C CA . ASP A 1 91 ? 5.985 4.099 4.993 1.00 95.81 91 ASP A CA 1
ATOM 732 C C . ASP A 1 91 ? 5.875 3.766 3.503 1.00 95.81 91 ASP A C 1
ATOM 734 O O . ASP A 1 91 ? 5.734 2.609 3.099 1.00 95.81 91 ASP A O 1
ATOM 738 N N . ARG A 1 92 ? 5.954 4.798 2.668 1.00 93.88 92 ARG A N 1
ATOM 739 C CA . ARG A 1 92 ? 6.047 4.663 1.219 1.00 93.88 92 ARG A CA 1
ATOM 740 C C . ARG A 1 92 ? 7.509 4.550 0.823 1.00 93.88 92 ARG A C 1
ATOM 742 O O . ARG A 1 92 ? 8.282 5.474 1.072 1.00 93.88 92 ARG A O 1
ATOM 749 N N . VAL A 1 93 ? 7.869 3.470 0.142 1.00 93.62 93 VAL A N 1
ATOM 750 C CA . VAL A 1 93 ? 9.201 3.263 -0.431 1.00 93.62 93 VAL A CA 1
ATOM 751 C C . VAL A 1 93 ? 9.110 3.327 -1.947 1.00 93.62 93 VAL A C 1
ATOM 753 O O . VAL A 1 93 ? 8.330 2.609 -2.568 1.00 93.62 93 VAL A O 1
ATOM 756 N N . THR A 1 94 ? 9.906 4.205 -2.549 1.00 91.62 94 THR A N 1
ATOM 757 C CA . THR A 1 94 ? 9.929 4.416 -4.002 1.00 91.62 94 THR A CA 1
ATOM 758 C C . THR A 1 94 ? 11.188 3.799 -4.593 1.00 91.62 94 THR A C 1
ATOM 760 O O . THR A 1 94 ? 12.284 4.057 -4.096 1.00 91.62 94 THR A O 1
ATOM 763 N N . TYR A 1 95 ? 11.050 3.014 -5.660 1.00 90.12 95 TYR A N 1
ATOM 764 C CA . TYR A 1 95 ? 12.165 2.328 -6.328 1.00 90.12 95 TYR A CA 1
ATOM 765 C C . TYR A 1 95 ? 12.420 2.830 -7.752 1.00 90.12 95 TYR A C 1
ATOM 767 O O . TYR A 1 95 ? 13.425 2.465 -8.358 1.00 90.12 95 TYR A O 1
ATOM 775 N N . HIS A 1 96 ? 11.533 3.673 -8.283 1.00 85.19 96 HIS A N 1
ATOM 776 C CA . HIS A 1 96 ? 11.653 4.241 -9.621 1.00 85.19 96 HIS A CA 1
ATOM 777 C C . HIS A 1 96 ? 11.312 5.738 -9.623 1.00 85.19 96 HIS A C 1
ATOM 779 O O . HIS A 1 96 ? 10.428 6.145 -8.871 1.00 85.19 96 HIS A O 1
ATOM 785 N N . PRO A 1 97 ? 11.963 6.581 -10.442 1.00 75.94 97 PRO A N 1
ATOM 786 C CA . PRO A 1 97 ? 11.672 8.017 -10.476 1.00 75.94 97 PRO A CA 1
ATOM 787 C C . PRO A 1 97 ? 10.218 8.322 -10.865 1.00 75.94 97 PRO A C 1
ATOM 789 O O . PRO A 1 97 ? 9.560 9.130 -10.208 1.00 75.94 97 PRO A O 1
ATOM 792 N N . ASP A 1 98 ? 9.700 7.607 -11.866 1.00 72.81 98 ASP A N 1
ATOM 793 C CA . ASP A 1 98 ? 8.355 7.825 -12.422 1.00 72.81 98 ASP A CA 1
ATOM 794 C C . ASP A 1 98 ? 7.236 7.509 -11.423 1.00 72.81 98 ASP A C 1
ATOM 796 O O . ASP A 1 98 ? 6.130 8.028 -11.534 1.00 72.81 98 ASP A O 1
ATOM 800 N N . ALA A 1 99 ? 7.518 6.713 -10.389 1.00 68.44 99 ALA A N 1
ATOM 801 C CA . ALA A 1 99 ? 6.539 6.362 -9.369 1.00 68.44 99 ALA A CA 1
ATOM 802 C C . ALA A 1 99 ? 5.985 7.574 -8.596 1.00 68.44 99 ALA A C 1
ATOM 804 O O . ALA A 1 99 ? 4.856 7.516 -8.101 1.00 68.44 99 ALA A O 1
ATOM 805 N N . ARG A 1 100 ? 6.723 8.694 -8.532 1.00 62.16 100 ARG A N 1
ATOM 806 C CA . ARG A 1 100 ? 6.223 9.943 -7.928 1.00 62.16 100 ARG A CA 1
ATOM 807 C C . ARG A 1 100 ? 5.014 10.525 -8.663 1.00 62.16 100 ARG A C 1
ATOM 809 O O . ARG A 1 100 ? 4.208 11.194 -8.025 1.00 62.16 100 ARG A O 1
ATOM 816 N N . GLU A 1 101 ? 4.872 10.276 -9.963 1.00 64.00 101 GLU A N 1
ATOM 817 C CA . GLU A 1 101 ? 3.747 10.782 -10.766 1.00 64.00 101 GLU A CA 1
ATOM 818 C C . GLU A 1 101 ? 2.478 9.928 -10.617 1.00 64.00 101 GLU A C 1
ATOM 820 O O . GLU A 1 101 ? 1.368 10.375 -10.910 1.00 64.00 101 GLU A O 1
ATOM 825 N N . ILE A 1 102 ? 2.629 8.694 -10.135 1.00 66.88 102 ILE A N 1
ATOM 826 C CA . ILE A 1 102 ? 1.571 7.676 -10.087 1.00 66.88 102 ILE A CA 1
ATOM 827 C C . ILE A 1 102 ? 0.829 7.717 -8.747 1.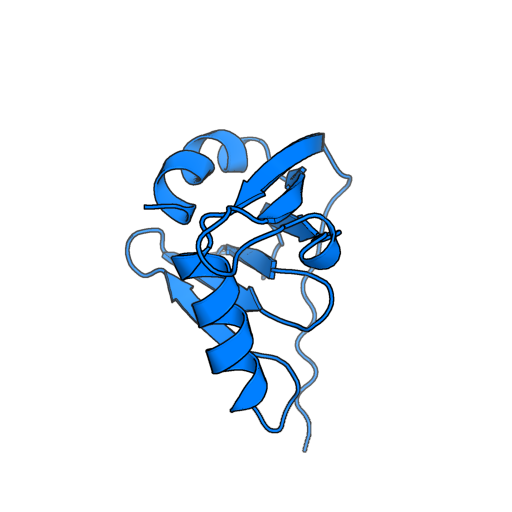00 66.88 102 ILE A C 1
ATOM 829 O O . ILE A 1 102 ? -0.352 7.389 -8.669 1.00 66.88 102 ILE A O 1
ATOM 833 N N . GLU A 1 103 ? 1.503 8.194 -7.704 1.00 65.50 103 GLU A N 1
ATOM 834 C CA . GLU A 1 103 ? 1.017 8.287 -6.327 1.00 65.50 103 GLU A CA 1
ATOM 835 C C . GLU A 1 103 ? -0.385 8.891 -6.135 1.00 65.50 103 GLU A C 1
ATOM 837 O O . GLU A 1 103 ? -1.214 8.227 -5.507 1.00 65.50 103 GLU A O 1
ATOM 842 N N . PRO A 1 104 ? -0.729 10.062 -6.713 1.00 62.03 104 PRO A N 1
ATOM 843 C CA . PRO A 1 104 ? -2.069 10.620 -6.539 1.00 62.03 104 PRO A CA 1
ATOM 844 C C . PRO A 1 104 ? -3.170 9.720 -7.115 1.00 62.03 104 PRO A C 1
ATOM 846 O O . PRO A 1 104 ? -4.316 9.830 -6.701 1.00 62.03 104 PRO A O 1
ATOM 849 N N . ARG A 1 105 ? -2.826 8.826 -8.051 1.00 64.62 105 ARG A N 1
ATOM 850 C CA . ARG A 1 105 ? -3.758 7.952 -8.780 1.00 64.62 105 ARG A CA 1
ATOM 851 C C . ARG A 1 105 ? -3.858 6.547 -8.177 1.00 64.62 105 ARG A C 1
ATOM 853 O O . ARG A 1 105 ? -4.685 5.758 -8.625 1.00 64.62 105 ARG A O 1
ATOM 860 N N . LEU A 1 106 ? -3.006 6.206 -7.202 1.00 64.19 106 LEU A N 1
ATOM 861 C CA . LEU A 1 106 ? -3.062 4.927 -6.478 1.00 64.19 106 LEU A CA 1
ATOM 862 C C . LEU A 1 106 ? -4.004 4.983 -5.269 1.00 64.19 106 LEU A C 1
ATOM 864 O O . LEU A 1 106 ? -4.512 3.946 -4.845 1.00 64.19 106 LEU A O 1
ATOM 868 N N . GLN A 1 107 ? -4.234 6.177 -4.716 1.00 61.34 107 GLN A N 1
ATOM 869 C CA . GLN A 1 107 ? -5.076 6.386 -3.533 1.00 61.34 107 GLN A CA 1
ATOM 870 C C . GLN A 1 107 ? -6.498 6.886 -3.860 1.00 61.34 107 GLN A C 1
ATOM 872 O O . GLN A 1 107 ? -7.339 6.912 -2.959 1.00 61.34 107 GLN A O 1
ATOM 877 N N . GLY A 1 108 ? -6.782 7.237 -5.123 1.00 52.00 108 GLY A N 1
ATOM 878 C CA . GLY A 1 108 ? -8.081 7.738 -5.595 1.00 52.00 108 GLY A CA 1
ATOM 879 C C . GLY A 1 108 ? -8.184 7.790 -7.112 1.00 52.00 108 GLY A C 1
ATOM 880 O O . GLY A 1 108 ? -7.387 8.531 -7.725 1.00 52.00 108 GLY A O 1
#

Foldseek 3Di:
DDDDDDAAFAPFPDKDKDWAFLVVVVVLVVQLVPDPNQWDWDQPPVQCWIWIGHDFWIFIARNPDRRYTQKIWGDWDPVVDPDSRGTIMTMITGRDPCVVVCVVVVRD

Radius of gyration: 13.74 Å; chains: 1; bounding box: 30×37×37 Å

pLDDT: mean 85.65, std 11.73, range [43.09, 96.56]

Secondary structure (DSSP, 8-state):
-------B----SEEEEEEE-HHHHHHHHHHHHT-TTS-EEEEETTTTEEEEE-SSEEEEEESSSSSBEEEEEE---GGG-SSSSSPEEEEEEE-STTHHHHHHHH--